Protein AF-A0A830CME9-F1 (afdb_monomer_lite)

Radius of gyration: 18.3 Å; chains: 1; bounding box: 32×21×43 Å

Organism: NCBI:txid374723

InterPro domains:
  IPR001135 NADH-quinone oxidoreductase, subunit D [PF00346] (1-50)
  IPR022885 NAD(P)H-quinone oxidoreductase subunit D/H [PTHR11993] (1-49)
  IPR029014 [NiFe]-hydrogenase, large subunit [G3DSA:1.10.645.10] (1-52)
  IPR029014 [NiFe]-hydrogenase, large subunit [SSF56762] (2-51)

Sequence (53 aa):
MRMMHNYFRIGEVAADLPHGWIDKCLDFCDYFLSGVAEYQKLIIRNPIFFKTG

pLDDT: mean 84.64, std 11.13, range [52.25, 95.69]

Foldseek 3Di:
DPPDPPQDDVVHGPDDDPPCPVVVVVVVVVVVVVVVVVVCVVAVVDPVNPPPD

Structure (mmCIF, N/CA/C/O backbone):
data_AF-A0A830CME9-F1
#
_entry.id   AF-A0A830CME9-F1
#
loop_
_atom_site.group_PDB
_atom_site.id
_atom_site.type_symbol
_atom_site.label_atom_id
_atom_site.label_alt_id
_atom_site.label_comp_id
_atom_site.label_asym_id
_atom_site.label_entity_id
_atom_site.label_seq_id
_atom_site.pdbx_PDB_ins_code
_atom_site.Cartn_x
_atom_site.Cartn_y
_atom_site.Cartn_z
_atom_site.occupancy
_atom_site.B_iso_or_equiv
_atom_site.auth_seq_id
_atom_site.auth_comp_id
_atom_site.auth_asym_id
_atom_site.auth_atom_id
_atom_site.pdbx_PDB_model_num
ATOM 1 N N . MET A 1 1 ? 18.940 -8.576 -1.016 1.00 56.34 1 MET A N 1
ATOM 2 C CA . MET A 1 1 ? 18.508 -7.201 -0.676 1.00 56.34 1 MET A CA 1
ATOM 3 C C . MET A 1 1 ? 17.003 -7.211 -0.452 1.00 56.34 1 MET A C 1
ATOM 5 O O . MET A 1 1 ? 16.314 -7.707 -1.330 1.00 56.34 1 MET A O 1
ATOM 9 N N . ARG A 1 2 ? 16.502 -6.750 0.703 1.00 77.62 2 ARG A N 1
ATOM 10 C CA . ARG A 1 2 ? 15.052 -6.715 1.008 1.00 77.62 2 ARG A CA 1
ATOM 11 C C . ARG A 1 2 ? 14.555 -5.352 1.516 1.00 77.62 2 ARG A C 1
ATOM 13 O O . ARG A 1 2 ? 13.359 -5.155 1.659 1.00 77.62 2 ARG A O 1
ATOM 20 N N . MET A 1 3 ? 15.481 -4.445 1.836 1.00 80.56 3 MET A N 1
ATOM 21 C CA . MET A 1 3 ? 15.195 -3.160 2.488 1.00 80.56 3 MET A CA 1
ATOM 22 C C . MET A 1 3 ? 15.941 -2.002 1.801 1.00 80.56 3 MET A C 1
ATOM 24 O O . MET A 1 3 ? 15.346 -0.9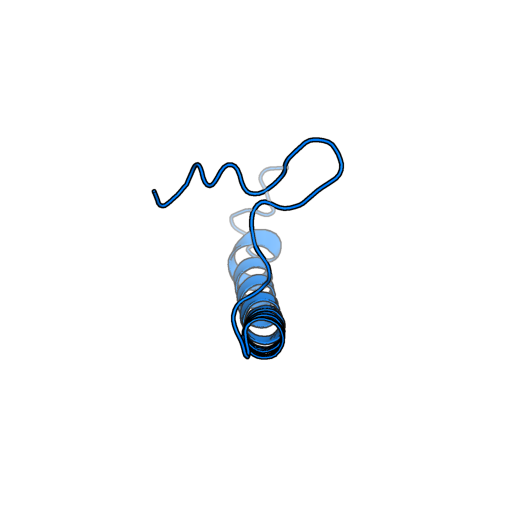71 1.527 1.00 80.56 3 MET A O 1
ATOM 28 N N . MET A 1 4 ? 17.211 -2.191 1.414 1.00 82.44 4 MET A N 1
ATOM 29 C CA . MET A 1 4 ? 17.977 -1.202 0.636 1.00 82.44 4 MET A CA 1
ATOM 30 C C . MET A 1 4 ? 18.027 -1.584 -0.846 1.00 82.44 4 MET A C 1
ATOM 32 O O . MET A 1 4 ? 18.891 -2.358 -1.247 1.00 82.44 4 MET A O 1
ATOM 36 N N . HIS A 1 5 ? 17.095 -1.087 -1.662 1.00 77.31 5 HIS A N 1
ATOM 37 C CA . HIS A 1 5 ? 16.995 -1.487 -3.074 1.00 77.31 5 HIS A CA 1
ATOM 38 C C . HIS A 1 5 ? 17.689 -0.553 -4.0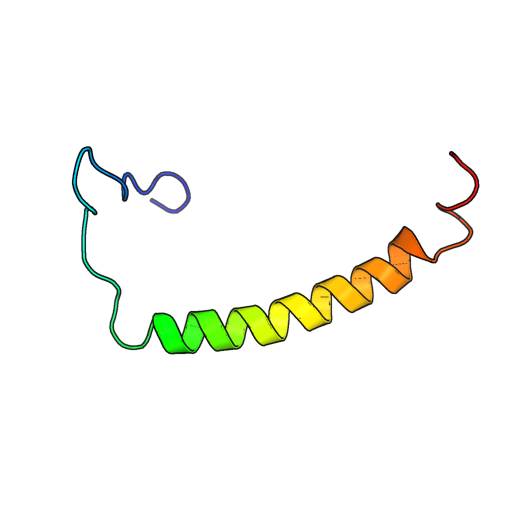78 1.00 77.31 5 HIS A C 1
ATOM 40 O O . HIS A 1 5 ? 17.729 -0.906 -5.251 1.00 77.31 5 HIS A O 1
ATOM 46 N N . ASN A 1 6 ? 18.258 0.590 -3.657 1.00 86.19 6 ASN A N 1
ATOM 47 C CA . ASN A 1 6 ? 18.920 1.583 -4.535 1.00 86.19 6 ASN A CA 1
ATOM 48 C C . ASN A 1 6 ? 18.165 1.816 -5.863 1.00 86.19 6 ASN A C 1
ATOM 50 O O . ASN A 1 6 ? 18.770 1.929 -6.931 1.00 86.19 6 ASN A O 1
ATOM 54 N N . TYR A 1 7 ? 16.829 1.800 -5.786 1.00 87.50 7 TYR A N 1
ATOM 55 C CA . TYR A 1 7 ? 15.954 1.783 -6.955 1.00 87.50 7 TYR A CA 1
ATOM 56 C C . TYR A 1 7 ? 15.876 3.161 -7.604 1.00 87.50 7 TYR A C 1
ATOM 58 O O . TYR A 1 7 ? 15.851 3.270 -8.822 1.00 87.50 7 TYR A O 1
ATOM 66 N N . PHE A 1 8 ? 15.903 4.214 -6.790 1.00 89.25 8 PHE A N 1
ATOM 67 C CA . PHE A 1 8 ? 15.992 5.586 -7.266 1.00 89.25 8 PHE A CA 1
ATOM 68 C C . PHE A 1 8 ? 17.448 5.944 -7.553 1.00 89.25 8 PHE A C 1
ATOM 70 O O . PHE A 1 8 ? 18.321 5.775 -6.697 1.00 89.25 8 PHE A O 1
ATOM 77 N N . ARG A 1 9 ? 17.698 6.445 -8.760 1.00 90.12 9 ARG A N 1
ATOM 78 C CA . ARG A 1 9 ? 18.980 6.993 -9.204 1.00 90.12 9 ARG A CA 1
ATOM 79 C C . ARG A 1 9 ? 18.761 8.444 -9.624 1.00 90.12 9 ARG A C 1
ATOM 81 O O . ARG A 1 9 ? 17.635 8.863 -9.878 1.00 90.12 9 ARG A O 1
ATOM 88 N N . ILE A 1 10 ? 19.821 9.247 -9.665 1.00 87.06 10 ILE A N 1
ATOM 89 C CA . ILE A 1 10 ? 19.691 10.647 -10.090 1.00 87.06 10 ILE A CA 1
ATOM 90 C C . ILE A 1 10 ? 19.229 10.660 -11.551 1.00 87.06 10 ILE A C 1
ATOM 92 O O . ILE A 1 10 ? 19.951 10.197 -12.426 1.00 87.06 10 ILE A O 1
ATOM 96 N N . GLY A 1 11 ? 18.019 11.169 -11.783 1.00 90.88 11 GLY A N 1
ATOM 97 C CA . GLY A 1 11 ? 17.408 11.270 -13.109 1.00 90.88 11 GLY A CA 1
ATOM 98 C C . GLY A 1 11 ? 16.648 10.031 -13.592 1.00 90.88 11 GLY A C 1
ATOM 99 O O . GLY A 1 11 ? 15.923 10.153 -14.571 1.00 90.88 11 GLY A O 1
ATOM 100 N N . GLU A 1 12 ? 16.757 8.872 -12.929 1.00 91.50 12 GLU A N 1
ATOM 101 C CA . GLU A 1 12 ? 16.203 7.606 -13.437 1.00 91.50 12 GLU A CA 1
ATOM 102 C C . GLU A 1 12 ? 15.809 6.610 -12.329 1.00 91.50 12 GLU A C 1
ATOM 104 O O . GLU A 1 12 ? 16.062 6.802 -11.136 1.00 91.50 12 GLU A O 1
ATOM 109 N N . VAL A 1 13 ? 15.207 5.496 -12.743 1.00 90.69 13 VAL A N 1
ATOM 110 C CA . VAL A 1 13 ? 14.974 4.311 -11.911 1.00 90.69 13 VAL A CA 1
ATOM 111 C C . VAL A 1 13 ? 15.913 3.178 -12.330 1.00 90.69 13 VAL A C 1
ATOM 113 O O . VAL A 1 13 ? 16.345 3.095 -13.473 1.00 90.69 13 VAL A O 1
ATOM 116 N N . ALA A 1 14 ? 16.273 2.300 -11.396 1.00 90.38 14 ALA A N 1
ATOM 117 C CA . ALA A 1 14 ? 17.249 1.238 -11.633 1.00 90.38 14 ALA A CA 1
ATOM 118 C C . ALA A 1 14 ? 16.752 0.129 -12.578 1.00 90.38 14 ALA A C 1
ATOM 120 O O . ALA A 1 14 ? 17.580 -0.577 -13.153 1.00 90.38 14 ALA A O 1
ATOM 121 N N . ALA A 1 15 ? 15.436 -0.059 -12.674 1.00 90.31 15 ALA A N 1
ATOM 122 C CA . ALA A 1 15 ? 14.773 -1.036 -13.530 1.00 90.31 15 ALA A CA 1
ATOM 123 C C . ALA A 1 15 ? 13.302 -0.642 -13.726 1.00 90.31 15 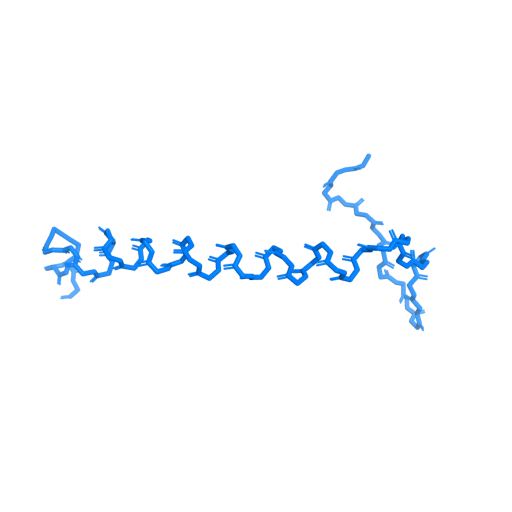ALA A C 1
ATOM 125 O O . ALA A 1 15 ? 12.770 0.151 -12.949 1.00 90.31 15 ALA A O 1
ATOM 126 N N . ASP A 1 16 ? 12.653 -1.235 -14.725 1.00 91.75 16 ASP A N 1
ATOM 127 C CA . ASP A 1 16 ? 11.208 -1.128 -14.916 1.00 91.75 16 ASP A CA 1
ATOM 128 C C . ASP A 1 16 ? 10.421 -1.996 -13.926 1.00 91.75 16 ASP A C 1
ATOM 130 O O . ASP A 1 16 ? 10.938 -2.920 -13.286 1.00 91.75 16 ASP A O 1
ATOM 134 N N . LEU A 1 17 ? 9.124 -1.702 -13.830 1.00 90.56 17 LEU A N 1
ATOM 135 C CA . LEU A 1 17 ? 8.182 -2.462 -13.019 1.00 90.56 17 LEU A CA 1
ATOM 136 C C . LEU A 1 17 ? 7.953 -3.866 -13.615 1.00 90.56 17 LEU A C 1
ATOM 138 O O . LEU A 1 17 ? 7.757 -3.995 -14.826 1.00 90.56 17 LEU A O 1
ATOM 142 N N . PRO A 1 18 ? 7.906 -4.927 -12.787 1.00 91.69 18 PRO A N 1
ATOM 143 C CA . PRO A 1 18 ? 7.530 -6.259 -13.247 1.00 91.69 18 PRO A CA 1
ATOM 144 C C . PRO A 1 18 ? 6.128 -6.284 -13.866 1.00 91.69 18 PRO A C 1
ATOM 146 O O . PRO A 1 18 ? 5.232 -5.543 -13.454 1.00 91.69 18 PRO A O 1
ATOM 1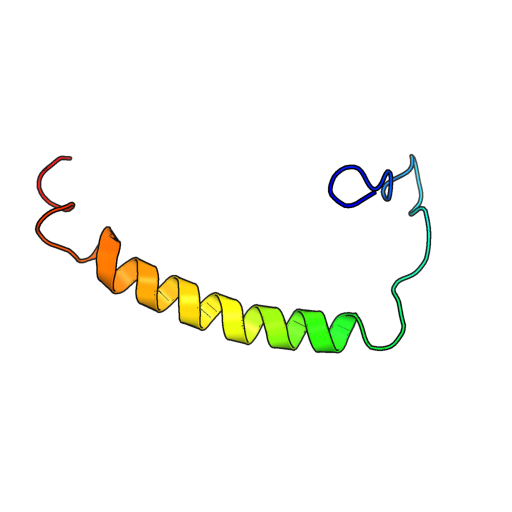49 N N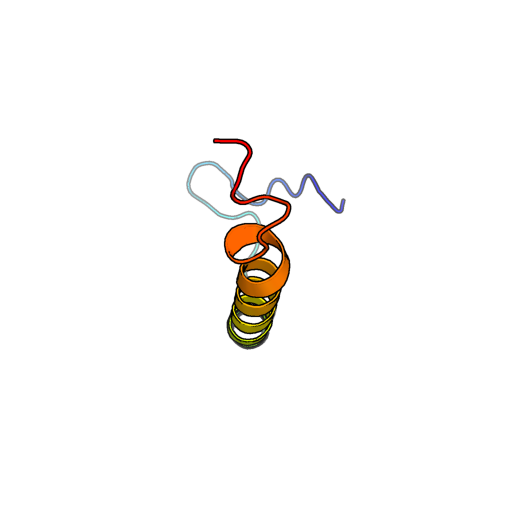 . HIS A 1 19 ? 5.905 -7.197 -14.812 1.00 93.44 19 HIS A N 1
ATOM 150 C CA . HIS A 1 19 ? 4.586 -7.373 -15.416 1.00 93.44 19 HIS A CA 1
ATOM 151 C C . HIS A 1 19 ? 3.518 -7.698 -14.352 1.00 93.44 19 HIS A C 1
ATOM 153 O O . HIS A 1 19 ? 3.733 -8.547 -13.482 1.00 93.44 19 HIS A O 1
ATOM 159 N N . GLY A 1 20 ? 2.378 -7.001 -14.413 1.00 93.88 20 GLY A N 1
ATOM 160 C CA . GLY A 1 20 ? 1.277 -7.139 -13.451 1.00 93.88 20 GLY A CA 1
ATOM 161 C C . GLY A 1 20 ? 1.550 -6.542 -12.063 1.00 93.88 20 GLY A C 1
ATOM 162 O O . GLY A 1 20 ? 0.815 -6.825 -11.120 1.00 93.88 20 GLY A O 1
ATOM 163 N N . TRP A 1 21 ? 2.616 -5.749 -11.889 1.00 94.31 21 TRP A N 1
ATOM 164 C CA . TRP A 1 21 ? 2.891 -5.087 -10.608 1.00 94.31 21 TRP A CA 1
ATOM 165 C C . TRP A 1 21 ? 1.829 -4.040 -10.258 1.00 94.31 21 TRP A C 1
ATOM 167 O O . TRP A 1 21 ? 1.418 -3.963 -9.106 1.00 94.31 21 TRP A O 1
ATOM 177 N N . ILE A 1 22 ? 1.351 -3.282 -11.250 1.00 95.06 22 ILE A N 1
ATOM 178 C CA . ILE A 1 22 ? 0.344 -2.230 -11.047 1.00 95.06 22 ILE A CA 1
ATOM 179 C C . ILE A 1 22 ? -0.958 -2.825 -10.505 1.00 95.06 22 ILE A C 1
ATOM 181 O O . ILE A 1 22 ? -1.463 -2.336 -9.500 1.00 95.06 22 ILE A O 1
ATOM 185 N N . ASP A 1 23 ? -1.446 -3.912 -11.105 1.00 95.69 23 ASP A N 1
ATOM 186 C CA . ASP A 1 23 ? -2.685 -4.569 -10.673 1.00 95.69 23 ASP A CA 1
ATOM 187 C C . ASP A 1 23 ? -2.571 -5.058 -9.223 1.00 95.69 23 ASP A C 1
ATOM 189 O O . ASP A 1 23 ? -3.406 -4.741 -8.383 1.00 95.69 23 ASP A O 1
ATOM 193 N N . LYS A 1 24 ? -1.451 -5.708 -8.879 1.00 94.56 24 LYS A N 1
ATOM 194 C CA . LYS A 1 24 ? -1.172 -6.143 -7.499 1.00 94.56 24 LYS A CA 1
ATOM 195 C C . LYS A 1 24 ? -1.067 -4.980 -6.514 1.00 94.56 24 LYS A C 1
ATOM 197 O O . LYS A 1 24 ? -1.416 -5.133 -5.346 1.00 94.56 24 LYS A O 1
ATOM 202 N N . CYS A 1 25 ? -0.542 -3.837 -6.948 1.00 95.25 25 CYS A N 1
ATOM 203 C CA . CYS A 1 25 ? -0.487 -2.640 -6.117 1.00 95.25 25 CYS A CA 1
ATOM 204 C C . CYS A 1 25 ? -1.877 -2.069 -5.849 1.00 95.25 25 CYS A C 1
ATOM 206 O O . CYS A 1 25 ? -2.128 -1.632 -4.729 1.00 95.25 25 CYS A O 1
ATOM 208 N N . LEU A 1 26 ? -2.773 -2.099 -6.835 1.00 95.38 26 LEU A N 1
ATOM 209 C CA . LEU A 1 26 ? -4.159 -1.673 -6.659 1.00 95.38 26 LEU A CA 1
ATOM 210 C C . LEU A 1 26 ? -4.915 -2.625 -5.726 1.00 95.38 26 LEU A C 1
ATOM 212 O O . LEU A 1 26 ? -5.507 -2.158 -4.755 1.00 95.38 26 LEU A O 1
ATOM 216 N N . ASP A 1 27 ? -4.770 -3.938 -5.920 1.00 95.19 27 ASP A N 1
ATOM 217 C CA . ASP A 1 27 ? -5.331 -4.949 -5.012 1.00 95.19 27 ASP A CA 1
ATOM 218 C C . ASP A 1 27 ? -4.848 -4.737 -3.566 1.00 95.19 27 ASP A C 1
ATOM 220 O O . ASP A 1 27 ? -5.605 -4.861 -2.599 1.00 95.19 27 ASP A O 1
ATOM 224 N N . PHE A 1 28 ? -3.568 -4.384 -3.399 1.00 94.56 28 PHE A N 1
ATOM 225 C CA . PHE A 1 28 ? -3.013 -4.066 -2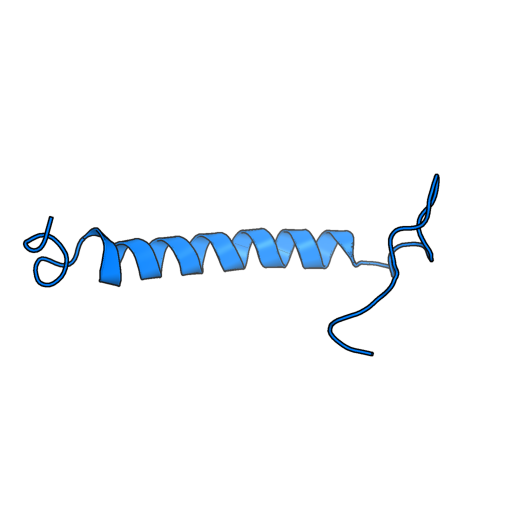.088 1.00 94.56 28 PHE A CA 1
ATOM 226 C C . PHE A 1 28 ? -3.612 -2.790 -1.490 1.00 94.56 28 PHE A C 1
ATOM 228 O O . PHE A 1 28 ? -3.868 -2.766 -0.288 1.00 94.56 28 PHE A O 1
ATOM 235 N N . CYS A 1 29 ? -3.835 -1.740 -2.283 1.00 94.25 29 CYS A N 1
ATOM 236 C CA . CYS A 1 29 ? -4.468 -0.512 -1.803 1.00 94.25 29 CYS A CA 1
ATOM 237 C C . CYS A 1 29 ? -5.868 -0.790 -1.241 1.00 94.25 29 CYS A C 1
ATOM 239 O O . CYS A 1 29 ? -6.174 -0.339 -0.135 1.00 94.25 29 CYS A O 1
ATOM 241 N N . ASP A 1 30 ? -6.677 -1.584 -1.945 1.00 93.12 30 ASP A N 1
ATOM 242 C CA . ASP A 1 30 ? -8.021 -1.960 -1.495 1.00 93.12 30 ASP A CA 1
ATOM 243 C C . ASP A 1 30 ? -7.974 -2.774 -0.193 1.00 93.12 30 ASP A C 1
ATOM 245 O O . ASP A 1 30 ? -8.697 -2.486 0.768 1.00 93.12 30 ASP A O 1
ATOM 249 N N . TYR A 1 31 ? -7.054 -3.740 -0.109 1.00 93.31 31 TYR A N 1
ATOM 250 C CA . TYR A 1 31 ? -6.816 -4.497 1.119 1.00 93.31 31 TYR A CA 1
ATOM 251 C C . TYR A 1 31 ? -6.363 -3.595 2.280 1.00 93.31 31 TYR A C 1
ATOM 253 O O . TYR A 1 31 ? -6.915 -3.661 3.382 1.00 93.31 31 TYR A O 1
ATOM 261 N N . PHE A 1 32 ? -5.376 -2.730 2.051 1.00 93.56 32 PHE A N 1
ATOM 262 C CA . PHE A 1 32 ? -4.768 -1.894 3.083 1.00 93.56 32 PHE A CA 1
ATOM 263 C C . PHE A 1 32 ? -5.775 -0.922 3.701 1.00 93.56 32 PHE A C 1
ATOM 265 O O . PHE A 1 32 ? -5.810 -0.769 4.923 1.00 93.56 32 PHE A O 1
ATOM 272 N N . LEU A 1 33 ? -6.636 -0.313 2.880 1.00 90.19 33 LEU A N 1
ATOM 273 C CA . LEU A 1 33 ? -7.681 0.594 3.358 1.00 90.19 33 LEU A CA 1
ATOM 274 C C . LEU A 1 33 ? -8.644 -0.101 4.328 1.00 90.19 33 LEU A C 1
ATOM 276 O O . LEU A 1 33 ? -9.019 0.487 5.346 1.00 90.19 33 LEU A O 1
ATOM 280 N N . SER A 1 34 ? -8.990 -1.364 4.064 1.00 89.44 34 SER A N 1
ATOM 281 C CA . SER A 1 34 ? -9.825 -2.153 4.976 1.00 89.44 34 SER A CA 1
ATOM 282 C C . SER A 1 34 ? -9.131 -2.403 6.324 1.00 89.44 34 SER A C 1
ATOM 284 O O . SER A 1 34 ? -9.741 -2.204 7.377 1.00 89.44 34 SER A O 1
ATOM 286 N N . GLY A 1 35 ? -7.832 -2.722 6.307 1.00 88.06 35 GLY A N 1
ATOM 287 C CA . GLY A 1 35 ? -7.027 -2.893 7.519 1.00 88.06 35 GLY A CA 1
ATOM 288 C C . GLY A 1 35 ? -6.914 -1.607 8.343 1.00 88.06 35 GLY A C 1
ATOM 289 O O . GLY A 1 35 ? -7.084 -1.628 9.562 1.00 88.06 35 GLY A O 1
ATOM 290 N N . VAL A 1 36 ? -6.696 -0.455 7.701 1.00 89.44 36 VAL A N 1
ATOM 291 C CA . VAL A 1 36 ? -6.631 0.845 8.397 1.00 89.44 36 VAL A CA 1
ATOM 292 C C . VAL A 1 36 ? -7.950 1.169 9.106 1.00 89.44 36 VAL A C 1
ATOM 294 O O . VAL A 1 36 ? -7.933 1.634 10.248 1.00 89.44 36 VAL A O 1
ATOM 297 N N . ALA A 1 37 ? -9.094 0.884 8.477 1.00 86.31 37 ALA A N 1
ATOM 298 C CA . ALA A 1 37 ? -10.405 1.094 9.089 1.00 86.31 37 ALA A CA 1
ATOM 299 C C . ALA A 1 37 ? -10.609 0.232 10.352 1.00 86.31 37 ALA A C 1
ATOM 301 O O . ALA A 1 37 ? -11.187 0.700 11.340 1.00 86.31 37 ALA A O 1
ATOM 302 N N . GLU A 1 38 ? -10.098 -1.001 10.354 1.00 86.81 38 GLU A N 1
ATOM 303 C CA . GLU A 1 38 ? -10.103 -1.873 11.531 1.00 86.81 38 GLU A CA 1
ATOM 304 C C . GLU A 1 38 ? -9.246 -1.293 12.666 1.00 86.81 38 GLU A C 1
ATOM 306 O O . GLU A 1 38 ? -9.728 -1.139 13.794 1.00 86.81 38 GLU A O 1
ATOM 311 N N . TYR A 1 39 ? -8.012 -0.875 12.370 1.00 84.69 39 TYR A N 1
ATOM 312 C CA . TYR A 1 39 ? -7.139 -0.246 13.366 1.00 84.69 39 TYR A CA 1
ATOM 313 C C . TYR A 1 39 ? -7.734 1.045 13.935 1.00 84.69 39 TYR A C 1
ATOM 315 O O . TYR A 1 39 ? -7.664 1.281 15.143 1.00 84.69 39 TYR A O 1
ATOM 323 N N . GLN A 1 40 ? -8.391 1.859 13.107 1.00 83.94 40 GLN A N 1
ATOM 324 C CA . GLN A 1 40 ? -9.088 3.060 13.565 1.00 83.94 40 GLN A CA 1
ATOM 325 C C . GLN A 1 40 ? -10.216 2.728 14.557 1.00 83.94 40 GLN A C 1
ATOM 327 O O . GLN A 1 40 ? -10.422 3.454 15.532 1.00 83.94 40 GLN A O 1
ATOM 332 N N . LYS A 1 41 ? -10.931 1.613 14.372 1.00 81.12 41 LYS A N 1
ATOM 333 C CA . LYS A 1 41 ? -11.933 1.154 15.344 1.00 81.12 41 LYS A CA 1
ATOM 334 C C . LYS A 1 41 ? -11.291 0.717 16.666 1.00 81.12 41 LYS A C 1
ATOM 336 O O . LYS A 1 41 ? -11.825 1.042 17.724 1.00 81.12 41 LYS A O 1
ATOM 341 N N . LEU A 1 42 ? -10.169 -0.000 16.608 1.00 82.56 42 LEU A N 1
ATOM 342 C CA . LEU A 1 42 ? -9.509 -0.591 17.779 1.00 82.56 42 LEU A CA 1
ATOM 343 C C . LEU A 1 42 ? -8.691 0.401 18.612 1.00 82.56 42 LEU A C 1
ATOM 345 O O . LEU A 1 42 ? -8.584 0.229 19.826 1.00 82.56 42 LEU A O 1
ATOM 349 N N . ILE A 1 43 ? -8.098 1.406 17.970 1.00 82.06 43 ILE A N 1
ATOM 350 C CA . ILE A 1 43 ? -7.172 2.347 18.609 1.00 82.06 43 ILE A CA 1
ATOM 351 C C . ILE A 1 43 ? -7.849 3.704 18.777 1.00 82.06 43 ILE A C 1
ATOM 353 O O . ILE A 1 43 ? -8.045 4.162 19.898 1.00 82.06 43 ILE A O 1
ATOM 357 N N . ILE A 1 44 ? -8.270 4.325 17.671 1.00 75.81 44 ILE A N 1
ATOM 358 C CA . ILE A 1 44 ? -8.761 5.712 17.674 1.00 75.81 44 ILE A CA 1
ATOM 359 C C . ILE A 1 44 ? -10.120 5.827 18.366 1.00 75.81 44 ILE A C 1
ATOM 361 O O . ILE A 1 44 ? -10.384 6.830 19.010 1.00 75.81 44 ILE A O 1
ATOM 365 N N . ARG A 1 45 ? -11.002 4.826 18.263 1.00 68.31 45 ARG A N 1
ATOM 366 C CA . ARG A 1 45 ? -12.342 4.866 18.888 1.00 68.31 45 ARG A CA 1
ATOM 367 C C . ARG A 1 45 ? -12.434 4.092 20.200 1.00 68.31 45 ARG A C 1
ATOM 369 O O . ARG A 1 45 ? -13.534 3.898 20.715 1.00 68.31 45 ARG A O 1
ATOM 376 N N . ASN A 1 46 ? -11.307 3.638 20.737 1.00 75.81 46 ASN A N 1
ATOM 377 C CA . ASN A 1 46 ? -11.291 2.866 21.966 1.00 75.81 46 ASN A CA 1
ATOM 378 C C . ASN A 1 46 ? -11.202 3.799 23.188 1.00 75.81 46 ASN A C 1
ATOM 380 O O . ASN A 1 46 ? -10.229 4.548 23.313 1.00 75.81 46 ASN A O 1
ATOM 384 N N . PRO A 1 47 ? -12.176 3.744 24.119 1.00 74.94 47 PRO A N 1
ATOM 385 C CA . PRO A 1 47 ? -12.197 4.586 25.316 1.00 74.94 47 PRO A CA 1
ATOM 386 C C . PRO A 1 47 ? -10.955 4.462 26.207 1.00 74.94 47 PRO A C 1
ATOM 388 O O . PRO A 1 47 ? -10.676 5.384 26.970 1.00 74.94 47 PRO A O 1
ATOM 391 N N . ILE A 1 48 ? -10.221 3.344 26.118 1.00 81.31 48 ILE A N 1
ATOM 392 C CA . ILE A 1 48 ? -8.959 3.120 26.840 1.00 81.31 48 ILE A CA 1
ATOM 393 C C . ILE A 1 48 ? -7.890 4.115 26.372 1.00 81.31 48 ILE A C 1
ATOM 395 O O . ILE A 1 48 ? -7.176 4.672 27.198 1.00 81.31 48 ILE A O 1
ATOM 399 N N . PHE A 1 49 ? -7.807 4.374 25.064 1.00 72.31 49 PHE A N 1
ATOM 400 C CA . PHE A 1 49 ? -6.808 5.270 24.473 1.00 72.31 49 PHE A CA 1
ATOM 401 C C . PHE A 1 49 ? -7.301 6.720 24.345 1.00 72.31 49 PHE A C 1
ATOM 403 O O . PHE A 1 49 ? -6.492 7.633 24.226 1.00 72.31 49 PHE A O 1
ATOM 410 N N . PHE A 1 50 ? -8.616 6.956 24.407 1.00 64.50 50 PHE A N 1
ATOM 411 C CA . PHE A 1 50 ? -9.209 8.288 24.217 1.00 64.50 50 PHE A CA 1
ATOM 412 C C . PHE A 1 50 ? -9.061 9.234 25.423 1.00 64.50 50 PHE A C 1
ATOM 414 O O . PHE A 1 50 ? -9.259 10.435 25.282 1.00 64.50 50 PHE A O 1
ATOM 421 N N . LYS A 1 51 ? -8.758 8.714 26.622 1.00 59.81 51 LYS A N 1
ATOM 422 C CA . LYS A 1 51 ? -8.725 9.490 27.880 1.00 59.81 51 LYS A CA 1
ATOM 423 C C . LYS A 1 51 ? -7.344 10.019 28.288 1.00 59.81 51 LYS A C 1
ATOM 425 O O . LYS A 1 51 ? -7.226 10.587 29.369 1.00 59.81 51 LYS A O 1
ATOM 430 N N . THR A 1 52 ? -6.308 9.816 27.479 1.00 52.38 52 THR A N 1
ATOM 431 C CA . THR A 1 52 ? -4.917 10.161 27.847 1.00 52.38 52 THR A CA 1
ATOM 432 C C . THR A 1 52 ? -4.353 11.347 27.050 1.00 52.38 52 THR A C 1
ATOM 434 O O . THR A 1 52 ? -3.146 11.569 27.065 1.00 52.38 52 THR A O 1
ATOM 437 N N . GLY A 1 53 ? -5.209 12.112 26.365 1.00 52.25 53 GLY A N 1
ATOM 438 C CA . GLY A 1 53 ? -4.866 13.392 25.733 1.00 52.25 53 GLY A CA 1
ATOM 439 C C . GLY A 1 53 ? -5.384 14.573 26.535 1.00 52.25 53 GLY A C 1
ATOM 440 O O . GLY A 1 53 ? -6.524 14.459 27.041 1.00 52.25 53 GLY A O 1
#

Secondary structure (DSSP, 8-state):
--S----EETTEESSPPPTTHHHHHHHHHHHHHHHHHHHIIIIIT-HHHHT--